Protein AF-A0A7G1IUB1-F1 (afdb_monomer)

pLDDT: mean 84.64, std 17.6, range [33.97, 98.12]

Foldseek 3Di:
DDQDDDDDPVLVVLLVLLLCLLVPPQQVCQVVCVVVVDQPVVSLVVCVVSVVQDLVVLVVQCVPPSNVNVVSNLVSNCVSPVVNSCSSCVVNVVVVVCVVVDDPCVVPVPDPDDDDDPDD

Secondary structure (DSSP, 8-state):
--------HHHHHHHHHHHHHIIIIITTTHHHHHHHT---HHHHHHHHHTTTT-HHHHHHHHT-TTS-HHHHHHHHHHHH-HHHHHHHHHHHHHHHHHHHH--HHHHHTT-SS-------

Mean predicted aligned error: 8.48 Å

Sequence (120 aa):
MTFDLTPTAAQHDLARRTHEFAEEVIRPVALDYDQRQEFPWPVLEEAARRGFYSPLFYRDLIGDPTGLSLPMFMEELFWGCAGIGLAIVMPALALSAIGQAASRNRCCSGRRNVSAPQVI

Nearest PDB structures (foldseek):
  1ukw-assembly1_A  TM=8.357E-01  e=4.844E-03  Thermus thermophilus
  3mdd-assembly1_A  TM=7.743E-01  e=5.106E-03  Sus scrofa
  4p13-assembly1_A  TM=6.842E-01  e=2.578E-03  Homo sapiens
  2a1t-assembly1_C  TM=7.705E-01  e=1.461E-02  Homo sapiens
  9cu8-assembly1_A  TM=2.895E-01  e=4.741E+00  synthetic construct

InterPro domains:
  IPR009100 Acyl-CoA dehydrogenase/oxidase, N-terminal and middle domain superfamily [SSF56645] (2-103)
  IPR013786 Acyl-CoA dehydrogenase/oxidase, N-terminal [PF02771] (8-101)
  IPR037069 Acyl-CoA dehydrogenase/oxidase, N-terminal domain superfamily [G3DSA:1.10.540.10] (1-106)

Radius of gyration: 17.64 Å; Cα contacts (8 Å, |Δi|>4): 81; chains: 1; bounding box: 49×32×42 Å

Structure (mmCIF, N/CA/C/O backbone):
data_AF-A0A7G1IUB1-F1
#
_entry.id   AF-A0A7G1IUB1-F1
#
loop_
_atom_site.group_PDB
_atom_site.id
_atom_site.type_symbol
_atom_site.label_atom_id
_atom_site.label_alt_id
_atom_site.label_comp_id
_atom_site.label_asym_id
_atom_site.label_entity_id
_atom_site.label_seq_id
_atom_site.pdbx_PDB_ins_code
_atom_site.Cartn_x
_atom_site.Cartn_y
_atom_site.Cartn_z
_atom_site.occupancy
_atom_site.B_iso_or_equiv
_atom_site.auth_seq_id
_atom_site.auth_comp_id
_atom_site.auth_asym_id
_atom_site.auth_atom_id
_atom_site.pdbx_PDB_model_num
ATOM 1 N N . MET A 1 1 ? 18.622 12.682 -23.006 1.00 51.31 1 MET A N 1
ATOM 2 C CA . MET A 1 1 ? 17.797 11.712 -22.261 1.00 51.31 1 MET A CA 1
ATOM 3 C C . MET A 1 1 ? 16.361 12.168 -22.397 1.00 51.31 1 MET A C 1
ATOM 5 O O . MET A 1 1 ? 16.066 13.281 -21.983 1.00 51.31 1 MET A O 1
ATOM 9 N N . THR A 1 2 ? 15.526 11.384 -23.074 1.00 78.94 2 THR A N 1
ATOM 10 C CA . THR A 1 2 ? 14.090 11.668 -23.184 1.00 78.94 2 THR A CA 1
ATOM 11 C C . THR A 1 2 ? 13.430 11.199 -21.894 1.00 78.94 2 THR A C 1
ATOM 13 O O . THR A 1 2 ? 13.681 10.079 -21.459 1.00 78.94 2 THR A O 1
ATOM 16 N N . PHE A 1 3 ? 12.665 12.076 -21.254 1.00 83.00 3 PHE A N 1
ATOM 17 C CA . PHE A 1 3 ? 11.882 11.761 -20.064 1.00 83.00 3 PHE A CA 1
ATOM 18 C C . PHE A 1 3 ? 10.626 10.998 -20.498 1.00 83.00 3 PHE A C 1
ATOM 20 O O . PHE A 1 3 ? 9.840 11.532 -21.279 1.00 83.00 3 PHE A O 1
ATOM 27 N N . ASP A 1 4 ? 10.481 9.756 -20.041 1.00 85.81 4 ASP A N 1
ATOM 28 C CA . ASP A 1 4 ? 9.347 8.879 -20.343 1.00 85.81 4 ASP A CA 1
ATOM 29 C C . ASP A 1 4 ? 8.698 8.423 -19.034 1.00 85.81 4 ASP A C 1
ATOM 31 O O . ASP A 1 4 ? 9.382 7.952 -18.126 1.00 85.81 4 ASP A O 1
ATOM 35 N N . LEU A 1 5 ? 7.382 8.610 -18.942 1.00 90.44 5 LEU A N 1
ATOM 36 C CA . LEU A 1 5 ? 6.559 8.277 -17.776 1.00 90.44 5 LEU A CA 1
ATOM 37 C C . LEU A 1 5 ? 5.500 7.222 -18.104 1.00 90.44 5 LEU A C 1
ATOM 39 O O . LEU A 1 5 ? 4.557 7.043 -17.338 1.00 90.44 5 LEU A O 1
ATOM 43 N N . THR A 1 6 ? 5.610 6.563 -19.256 1.00 93.56 6 THR A N 1
ATOM 44 C CA . THR A 1 6 ? 4.624 5.576 -19.691 1.00 93.56 6 THR A CA 1
ATOM 45 C C . THR A 1 6 ? 4.707 4.337 -18.794 1.00 93.56 6 THR A C 1
ATOM 47 O O . THR A 1 6 ? 5.726 3.641 -18.827 1.00 93.56 6 THR A O 1
ATOM 50 N N . PRO A 1 7 ? 3.669 4.018 -17.995 1.00 92.75 7 PRO A N 1
ATOM 51 C CA . PRO A 1 7 ? 3.736 2.878 -17.098 1.00 92.75 7 PRO A CA 1
ATOM 52 C C . PRO A 1 7 ? 3.656 1.561 -17.866 1.00 92.75 7 PRO A C 1
ATOM 54 O O . PRO A 1 7 ? 2.981 1.425 -18.889 1.00 92.75 7 PRO A O 1
ATOM 57 N N . THR A 1 8 ? 4.322 0.548 -17.333 1.00 94.75 8 THR A N 1
ATOM 58 C CA . THR A 1 8 ? 4.234 -0.823 -17.835 1.00 94.75 8 THR A CA 1
ATOM 59 C C . THR A 1 8 ? 2.957 -1.512 -17.345 1.00 94.75 8 THR A C 1
ATOM 61 O O . THR A 1 8 ? 2.349 -1.120 -16.348 1.00 94.75 8 THR A O 1
ATOM 64 N N . ALA A 1 9 ? 2.567 -2.614 -17.993 1.00 95.94 9 ALA A N 1
ATOM 65 C CA . ALA A 1 9 ? 1.433 -3.425 -17.539 1.00 95.94 9 ALA A CA 1
ATOM 66 C C . ALA A 1 9 ? 1.610 -3.948 -16.097 1.00 95.94 9 ALA A C 1
ATOM 68 O O . ALA A 1 9 ? 0.643 -4.018 -15.344 1.00 95.94 9 ALA A O 1
ATOM 69 N N . ALA A 1 10 ? 2.846 -4.264 -15.691 1.00 94.88 10 ALA A N 1
ATOM 70 C CA . ALA A 1 10 ? 3.152 -4.702 -14.329 1.00 94.88 10 ALA A CA 1
ATOM 71 C C . ALA A 1 10 ? 2.952 -3.581 -13.293 1.00 94.88 10 ALA A C 1
ATOM 73 O O . ALA A 1 10 ? 2.477 -3.841 -12.191 1.00 94.88 10 ALA A O 1
ATOM 74 N N . GLN A 1 11 ? 3.266 -2.335 -13.653 1.00 95.75 11 GLN A N 1
ATOM 75 C CA . GLN A 1 11 ? 3.032 -1.163 -12.803 1.00 95.75 11 GLN A CA 1
ATOM 76 C C . GLN A 1 11 ? 1.544 -0.832 -12.673 1.00 95.75 11 GLN A C 1
ATOM 78 O O . GLN A 1 11 ? 1.081 -0.501 -11.584 1.00 95.75 11 GLN A O 1
ATOM 83 N N . HIS A 1 12 ? 0.770 -0.992 -13.748 1.00 96.94 12 HIS A N 1
ATOM 84 C CA . HIS A 1 12 ? -0.688 -0.897 -13.667 1.00 96.94 12 HIS A CA 1
ATOM 85 C C . HIS A 1 12 ? -1.292 -1.988 -12.778 1.00 96.94 12 HIS A C 1
ATOM 87 O O . HIS A 1 12 ? -2.191 -1.707 -11.989 1.00 96.94 12 HIS A O 1
ATOM 93 N N . ASP A 1 13 ? -0.789 -3.221 -12.867 1.00 96.75 13 ASP A N 1
ATOM 94 C CA . ASP A 1 13 ? -1.234 -4.306 -11.992 1.00 96.75 13 ASP A CA 1
ATOM 95 C C . ASP A 1 13 ? -0.879 -4.051 -10.519 1.00 96.75 13 ASP A C 1
ATOM 97 O O . ASP A 1 13 ? -1.703 -4.293 -9.637 1.00 96.75 13 ASP A O 1
ATOM 101 N N . LEU A 1 14 ? 0.319 -3.520 -10.254 1.00 96.50 14 LEU A N 1
ATOM 102 C CA . LEU A 1 14 ? 0.736 -3.083 -8.924 1.00 96.50 14 LEU A CA 1
ATOM 103 C C . LEU A 1 14 ? -0.236 -2.040 -8.360 1.00 96.50 14 LEU A C 1
ATOM 105 O O . LEU A 1 14 ? -0.783 -2.260 -7.283 1.00 96.50 14 LEU A O 1
ATOM 109 N N . ALA A 1 15 ? -0.490 -0.958 -9.102 1.00 96.75 15 ALA A N 1
ATOM 110 C CA . ALA A 1 15 ? -1.402 0.099 -8.672 1.00 96.75 15 ALA A CA 1
ATOM 111 C C . ALA A 1 15 ? -2.812 -0.443 -8.406 1.00 96.75 15 ALA A C 1
ATOM 113 O O . ALA A 1 15 ? -3.365 -0.210 -7.338 1.00 96.75 15 ALA A O 1
ATOM 114 N N . ARG A 1 16 ? -3.357 -1.264 -9.314 1.00 98.00 16 ARG A N 1
ATOM 115 C CA . ARG A 1 16 ? -4.679 -1.884 -9.143 1.00 98.00 16 ARG A CA 1
ATOM 116 C C . ARG A 1 16 ? -4.764 -2.714 -7.860 1.00 98.00 16 ARG A C 1
ATOM 118 O O . ARG A 1 16 ? -5.691 -2.533 -7.078 1.00 98.00 16 ARG A O 1
ATOM 125 N N . ARG A 1 17 ? -3.794 -3.603 -7.614 1.00 97.56 17 ARG A N 1
ATOM 126 C CA . ARG A 1 17 ? -3.789 -4.451 -6.407 1.00 97.56 17 ARG A CA 1
ATOM 127 C C . ARG A 1 17 ? -3.641 -3.634 -5.125 1.00 97.56 17 ARG A C 1
ATOM 129 O O . ARG A 1 17 ? -4.199 -4.003 -4.092 1.00 97.56 17 ARG A O 1
ATOM 136 N N . THR A 1 18 ? -2.871 -2.550 -5.169 1.00 97.12 18 THR A N 1
ATOM 137 C CA . THR A 1 18 ? -2.727 -1.645 -4.025 1.00 97.12 18 THR A CA 1
ATOM 138 C C . THR A 1 18 ? -3.993 -0.827 -3.796 1.00 97.12 18 THR A C 1
ATOM 140 O O . THR A 1 18 ? -4.398 -0.686 -2.644 1.00 97.12 18 THR A O 1
ATOM 143 N N . HIS A 1 19 ? -4.662 -0.380 -4.860 1.00 98.12 19 HIS A N 1
ATOM 144 C CA . HIS A 1 19 ? -5.949 0.306 -4.782 1.00 98.12 19 HIS A CA 1
ATOM 145 C C . HIS A 1 19 ? -7.022 -0.584 -4.151 1.00 98.12 19 H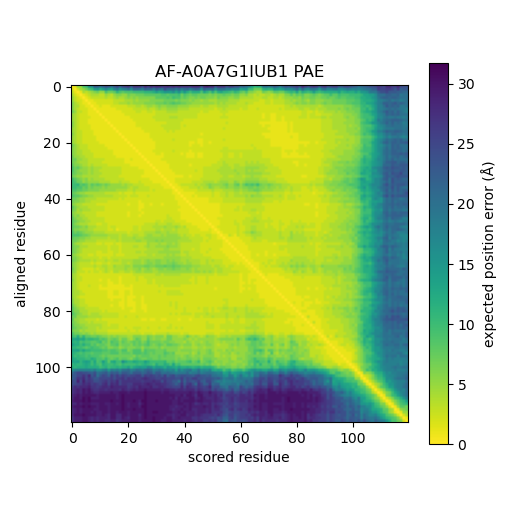IS A C 1
ATOM 147 O O . HIS A 1 19 ? -7.678 -0.172 -3.202 1.00 98.12 19 HIS A O 1
ATOM 153 N N . GLU A 1 20 ? -7.133 -1.840 -4.598 1.00 98.06 20 GLU A N 1
ATOM 154 C CA . GLU A 1 20 ? -8.056 -2.832 -4.027 1.00 98.06 20 GLU A CA 1
ATOM 155 C C . GLU A 1 20 ? -7.817 -3.014 -2.520 1.00 98.06 20 GLU A C 1
ATOM 157 O O . GLU A 1 20 ? -8.750 -3.024 -1.723 1.00 98.06 20 GLU A O 1
ATOM 162 N N . PHE A 1 21 ? -6.556 -3.086 -2.087 1.00 97.56 21 PHE A N 1
ATOM 163 C CA . PHE A 1 21 ? -6.231 -3.140 -0.661 1.00 97.56 21 PHE A CA 1
ATOM 164 C C . PHE A 1 21 ? -6.606 -1.853 0.089 1.00 97.56 21 PHE A C 1
ATOM 166 O O . PHE A 1 21 ? -7.139 -1.916 1.201 1.00 97.56 21 PHE A O 1
ATOM 173 N N . ALA A 1 22 ? -6.351 -0.687 -0.502 1.00 97.56 22 ALA A N 1
ATOM 174 C CA . ALA A 1 22 ? -6.692 0.592 0.104 1.00 97.56 22 ALA A CA 1
ATOM 175 C C . ALA A 1 22 ? -8.212 0.773 0.252 1.00 97.56 22 ALA A C 1
ATOM 177 O O . ALA A 1 22 ? -8.672 1.226 1.302 1.00 97.56 22 ALA A O 1
ATOM 178 N N . GLU A 1 23 ? -8.987 0.385 -0.759 1.00 98.06 23 GLU A N 1
ATOM 179 C CA . GLU A 1 23 ? -10.448 0.453 -0.770 1.00 98.06 23 GLU A CA 1
ATOM 180 C C . GLU A 1 23 ? -11.079 -0.538 0.213 1.00 98.06 23 GLU A C 1
ATOM 182 O O . GLU A 1 23 ? -11.933 -0.150 1.010 1.00 98.06 23 GLU A O 1
ATOM 187 N N . GLU A 1 24 ? -10.644 -1.800 0.196 1.00 97.69 24 GLU A N 1
ATOM 188 C CA . GLU A 1 24 ? -11.262 -2.867 0.988 1.00 97.69 24 GLU A CA 1
ATOM 189 C C . GLU A 1 24 ? -10.840 -2.857 2.460 1.00 97.69 24 GLU A C 1
ATOM 191 O O . GLU A 1 24 ? -11.625 -3.240 3.327 1.00 97.69 24 GLU A O 1
ATOM 196 N N . VAL A 1 25 ? -9.592 -2.471 2.754 1.00 97.25 25 VAL A N 1
ATOM 197 C CA . VAL A 1 25 ? -8.987 -2.687 4.079 1.00 97.25 25 VAL A CA 1
ATOM 198 C C . VAL A 1 25 ? -8.692 -1.379 4.799 1.00 97.25 25 VAL A C 1
ATOM 200 O O . VAL A 1 25 ? -8.977 -1.269 5.988 1.00 97.25 25 VAL A O 1
ATOM 203 N N . ILE A 1 26 ? -8.125 -0.382 4.115 1.00 97.06 26 ILE A N 1
ATOM 204 C CA . ILE A 1 26 ? -7.678 0.858 4.771 1.00 97.06 26 ILE A CA 1
ATOM 205 C C . ILE A 1 26 ? -8.841 1.833 4.955 1.00 97.06 26 ILE A C 1
ATOM 207 O O . ILE A 1 26 ? -9.111 2.291 6.066 1.00 97.06 26 ILE A O 1
ATOM 211 N N . ARG A 1 27 ? -9.528 2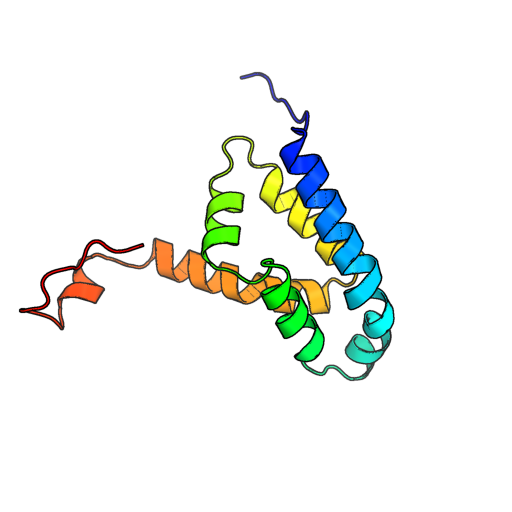.176 3.864 1.00 96.88 27 ARG A N 1
ATOM 212 C CA . ARG A 1 27 ? -10.532 3.245 3.835 1.00 96.88 27 ARG A CA 1
ATOM 213 C C . ARG A 1 27 ? -11.708 3.027 4.800 1.00 96.88 27 ARG A C 1
ATOM 215 O O . ARG A 1 27 ? -12.100 4.007 5.435 1.00 96.88 27 ARG A O 1
ATOM 222 N N . PRO A 1 28 ? -12.242 1.803 4.991 1.00 97.81 28 PRO A N 1
ATOM 223 C CA . PRO A 1 28 ? -13.369 1.580 5.896 1.00 97.81 28 PRO A CA 1
ATOM 224 C C . PRO A 1 28 ? -13.042 1.870 7.365 1.00 97.81 28 PRO A C 1
ATOM 226 O O . PRO A 1 28 ? -13.926 2.256 8.123 1.00 97.81 28 PRO A O 1
ATOM 229 N N . VAL A 1 29 ? -11.777 1.704 7.764 1.00 96.88 29 VAL A N 1
ATOM 230 C CA . VAL A 1 29 ? -11.324 1.874 9.156 1.00 96.88 29 VAL A CA 1
ATOM 231 C C . VAL A 1 29 ? -10.546 3.173 9.381 1.00 96.88 29 VAL A C 1
ATOM 233 O O . VAL A 1 29 ? -10.216 3.501 10.518 1.00 96.88 29 VAL A O 1
ATOM 236 N N . ALA A 1 30 ? -10.265 3.933 8.318 1.00 95.44 30 ALA A N 1
ATOM 237 C CA . ALA A 1 30 ? -9.417 5.123 8.361 1.00 95.44 30 ALA A CA 1
ATOM 238 C C . ALA A 1 30 ? -9.889 6.165 9.387 1.00 95.44 30 ALA A C 1
ATOM 240 O O . ALA A 1 30 ? -9.079 6.661 10.164 1.00 95.44 30 ALA A O 1
ATOM 241 N N . LEU A 1 31 ? -11.191 6.471 9.414 1.00 96.00 31 LEU A N 1
ATOM 242 C CA . LEU A 1 31 ? -11.745 7.475 10.328 1.00 96.00 31 LEU A CA 1
ATOM 243 C C . LEU A 1 31 ? -11.710 7.018 11.795 1.00 96.00 31 LEU A C 1
ATOM 245 O O . LEU A 1 31 ? -11.431 7.826 12.674 1.00 96.00 31 LEU A O 1
ATOM 249 N N . ASP A 1 32 ? -11.969 5.735 12.055 1.00 96.19 32 ASP A N 1
ATOM 250 C CA . ASP A 1 32 ? -11.934 5.173 13.413 1.00 96.19 32 ASP A CA 1
ATOM 251 C C . ASP A 1 32 ? -10.516 5.241 13.995 1.00 96.19 32 ASP A C 1
ATOM 253 O O . ASP A 1 32 ? -10.310 5.740 15.101 1.00 96.19 32 ASP A O 1
ATOM 257 N N . TYR A 1 33 ? -9.518 4.818 13.214 1.00 96.44 33 TYR A N 1
ATOM 258 C CA . TYR A 1 33 ? -8.120 4.869 13.639 1.00 96.44 33 TYR A CA 1
ATOM 259 C C . TYR A 1 33 ? -7.571 6.295 13.751 1.00 96.44 33 TYR A C 1
ATOM 261 O O . TYR A 1 33 ? -6.772 6.550 14.651 1.00 96.44 33 TYR A O 1
ATOM 269 N N . ASP A 1 34 ? -8.008 7.227 12.899 1.00 94.88 34 ASP A N 1
ATOM 270 C CA . ASP A 1 34 ? -7.647 8.647 13.017 1.00 94.88 34 ASP A CA 1
ATOM 271 C C . ASP A 1 34 ? -8.148 9.247 14.342 1.00 94.88 34 ASP A C 1
ATOM 273 O O . ASP A 1 34 ? -7.390 9.895 15.066 1.00 94.88 34 ASP A O 1
ATOM 277 N N . GLN A 1 35 ? -9.395 8.948 14.720 1.00 96.12 35 GLN A N 1
ATOM 278 C CA . GLN A 1 35 ? -9.997 9.426 15.968 1.00 96.12 35 GLN A CA 1
ATOM 279 C C . GLN A 1 35 ? -9.384 8.779 17.212 1.00 96.12 35 GLN A C 1
ATOM 281 O O . GLN A 1 35 ? -9.165 9.454 18.219 1.00 96.12 35 GLN A O 1
ATOM 286 N N . ARG A 1 36 ? -9.121 7.470 17.161 1.00 95.56 36 ARG A N 1
ATOM 287 C CA . ARG A 1 36 ? -8.580 6.706 18.295 1.00 95.56 36 ARG A CA 1
ATOM 288 C C . ARG A 1 36 ? -7.078 6.885 18.483 1.00 95.56 36 ARG A C 1
ATOM 290 O O . ARG A 1 36 ? -6.585 6.656 19.582 1.00 95.56 36 ARG A O 1
ATOM 297 N N . GLN A 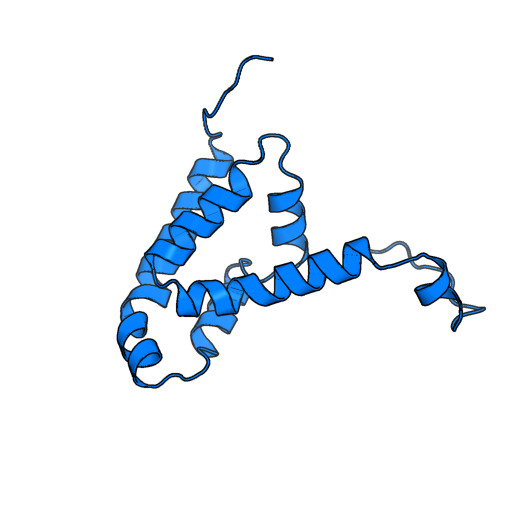1 37 ? -6.358 7.285 17.434 1.00 93.19 37 GLN A N 1
ATOM 298 C CA . GLN A 1 37 ? -4.896 7.426 17.427 1.00 93.19 37 GLN A CA 1
ATOM 299 C C . GLN A 1 37 ? -4.160 6.147 17.866 1.00 93.19 37 GLN A C 1
ATOM 301 O O . GLN A 1 37 ? -3.091 6.188 18.476 1.00 93.19 37 GLN A O 1
ATOM 306 N N . GLU A 1 38 ? -4.739 4.990 17.549 1.00 93.88 38 GLU A N 1
ATOM 307 C CA . GLU A 1 38 ? -4.180 3.679 17.868 1.00 93.88 38 GLU A CA 1
ATOM 308 C C . GLU A 1 38 ? -3.438 3.075 16.673 1.00 93.88 38 GLU A C 1
ATOM 310 O O . GLU A 1 38 ? -3.695 3.398 15.513 1.00 93.88 38 GLU A O 1
ATOM 315 N N . PHE A 1 39 ? -2.521 2.149 16.955 1.00 92.81 39 PHE A N 1
ATOM 316 C CA . PHE A 1 39 ? -1.783 1.461 15.902 1.00 92.81 39 PHE A CA 1
ATOM 317 C C . PHE A 1 39 ? -2.656 0.390 15.210 1.00 92.81 39 PHE A C 1
ATOM 319 O O . PHE A 1 39 ? -3.199 -0.487 15.892 1.00 92.81 39 PHE A O 1
ATOM 326 N N . PRO A 1 40 ? -2.768 0.394 13.867 1.00 94.31 40 PRO A N 1
ATOM 327 C CA . PRO A 1 40 ? -3.683 -0.474 13.126 1.00 94.31 40 PRO A CA 1
ATOM 328 C C . PRO A 1 40 ? -3.089 -1.868 12.858 1.00 94.31 40 PRO A C 1
ATOM 330 O O . PRO A 1 40 ? -2.849 -2.250 11.712 1.00 94.31 40 PRO A O 1
ATOM 333 N N . TRP A 1 41 ? -2.866 -2.658 13.915 1.00 94.19 41 TRP A N 1
ATOM 334 C CA . TRP A 1 41 ? -2.328 -4.026 13.809 1.00 94.19 41 TRP A CA 1
ATOM 335 C C . TRP A 1 41 ? -3.064 -4.924 12.799 1.00 94.19 41 TRP A C 1
ATOM 337 O O . TRP A 1 41 ? -2.381 -5.533 11.974 1.00 94.19 41 TRP A O 1
ATOM 347 N N . PRO A 1 42 ? -4.413 -4.973 12.768 1.00 95.75 42 PRO A N 1
ATO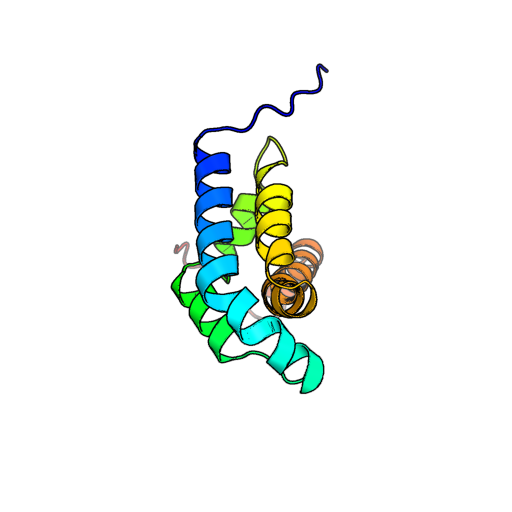M 348 C CA . PRO A 1 42 ? -5.125 -5.843 11.831 1.00 95.75 42 PRO A CA 1
ATOM 349 C C . PRO A 1 42 ? -4.865 -5.476 10.365 1.00 95.75 42 PRO A C 1
ATOM 351 O O . PRO A 1 42 ? -4.743 -6.352 9.511 1.00 95.75 42 PRO A O 1
ATOM 354 N N . VAL A 1 43 ? -4.733 -4.177 10.071 1.00 95.88 43 VAL A N 1
ATOM 355 C CA . VAL A 1 43 ? -4.436 -3.693 8.715 1.00 95.88 43 VAL A CA 1
ATOM 356 C C . VAL A 1 43 ? -3.005 -4.047 8.319 1.00 95.88 43 VAL A C 1
ATOM 358 O O . VAL A 1 43 ? -2.762 -4.450 7.183 1.00 95.88 43 VAL A O 1
ATOM 361 N N . LEU A 1 44 ? -2.055 -3.942 9.253 1.00 94.44 44 LEU A N 1
ATOM 362 C CA . LEU A 1 44 ? -0.663 -4.317 9.011 1.00 94.44 44 LEU A CA 1
ATOM 363 C C . LEU A 1 44 ? -0.515 -5.821 8.733 1.00 94.44 44 LEU A C 1
ATOM 365 O O . LEU A 1 44 ? 0.212 -6.216 7.822 1.00 94.44 44 LEU A O 1
ATOM 369 N N . GLU A 1 45 ? -1.218 -6.664 9.491 1.00 94.81 45 GLU A N 1
ATOM 370 C CA . GLU A 1 45 ? -1.230 -8.116 9.282 1.00 94.81 45 GLU A CA 1
ATOM 371 C C . GLU A 1 45 ? -1.827 -8.494 7.921 1.00 94.81 45 GLU A C 1
ATOM 373 O O . GLU A 1 45 ? -1.307 -9.379 7.236 1.00 94.81 45 GLU A O 1
ATOM 378 N N . GLU A 1 46 ? -2.882 -7.800 7.491 1.00 96.00 46 GLU A N 1
ATOM 379 C CA . GLU A 1 46 ? -3.454 -7.971 6.154 1.00 96.00 46 GLU A CA 1
ATOM 380 C C . GLU A 1 46 ? -2.479 -7.517 5.059 1.00 96.00 46 GLU A C 1
ATOM 382 O O . GLU A 1 46 ? -2.271 -8.237 4.080 1.00 96.00 46 GLU A O 1
ATOM 387 N N . ALA A 1 47 ? -1.809 -6.375 5.248 1.00 94.44 47 ALA A N 1
ATOM 388 C CA . ALA A 1 47 ? -0.773 -5.896 4.334 1.00 94.44 47 ALA A CA 1
ATOM 389 C C . ALA A 1 47 ? 0.361 -6.924 4.182 1.00 94.44 47 ALA A C 1
ATOM 391 O O . ALA A 1 47 ? 0.826 -7.188 3.071 1.00 94.44 47 ALA A O 1
ATOM 392 N N . ALA A 1 48 ? 0.782 -7.551 5.285 1.00 92.88 48 ALA A N 1
ATOM 393 C CA . ALA A 1 48 ? 1.771 -8.624 5.273 1.00 92.88 48 ALA A CA 1
ATOM 394 C C . ALA A 1 48 ? 1.277 -9.860 4.521 1.00 92.88 48 ALA A C 1
ATOM 396 O O . ALA A 1 48 ? 2.017 -10.408 3.702 1.00 92.88 48 ALA A O 1
ATOM 397 N N . ARG A 1 49 ? 0.017 -10.259 4.724 1.00 94.19 49 ARG A N 1
ATOM 398 C CA . ARG A 1 49 ? -0.584 -11.402 4.024 1.00 94.19 49 ARG A CA 1
ATOM 399 C C . ARG A 1 49 ? -0.680 -11.181 2.515 1.00 94.19 49 ARG A C 1
ATOM 401 O O . ARG A 1 49 ? -0.433 -12.112 1.755 1.00 94.19 49 ARG A O 1
ATOM 408 N N . ARG A 1 50 ? -0.989 -9.955 2.080 1.00 92.44 50 ARG A N 1
ATOM 409 C CA . ARG A 1 50 ? -1.026 -9.570 0.657 1.00 92.44 50 ARG A CA 1
ATOM 410 C C . ARG A 1 50 ? 0.365 -9.303 0.057 1.00 92.44 50 ARG A C 1
ATOM 412 O O . ARG A 1 50 ? 0.478 -9.083 -1.145 1.00 92.44 50 ARG A O 1
ATOM 419 N N . GLY A 1 51 ? 1.426 -9.356 0.868 1.00 91.25 51 GLY A N 1
ATOM 420 C CA . GLY A 1 51 ? 2.818 -9.194 0.434 1.00 91.25 51 GLY A CA 1
ATOM 421 C C . GLY A 1 51 ? 3.320 -7.747 0.382 1.00 91.25 51 GLY A C 1
ATOM 422 O O . GLY A 1 51 ? 4.478 -7.526 0.035 1.00 91.25 51 GLY A O 1
ATOM 423 N N . PHE A 1 52 ? 2.500 -6.770 0.776 1.00 91.44 52 PHE A N 1
ATOM 424 C CA . PHE A 1 52 ? 2.868 -5.349 0.804 1.00 91.44 52 PHE A CA 1
ATOM 425 C C . PHE A 1 52 ? 3.789 -4.979 1.975 1.00 91.44 52 PHE A C 1
ATOM 427 O O . PHE A 1 52 ? 4.393 -3.913 1.968 1.00 91.44 52 PHE A O 1
ATOM 434 N N . TYR A 1 53 ? 3.946 -5.869 2.959 1.00 89.50 53 TYR A N 1
ATOM 435 C CA . TYR A 1 53 ? 4.826 -5.685 4.118 1.00 89.50 53 TYR A CA 1
ATOM 436 C C . TYR A 1 53 ? 6.017 -6.661 4.097 1.00 89.50 53 TYR A C 1
ATOM 438 O O . TYR A 1 53 ? 6.290 -7.375 5.061 1.00 89.50 53 TYR A O 1
ATOM 446 N N . SER A 1 54 ? 6.716 -6.736 2.959 1.00 87.31 54 SER A N 1
ATOM 447 C CA . SER A 1 54 ? 7.906 -7.580 2.775 1.00 87.31 54 SER A CA 1
ATOM 448 C C . SER A 1 54 ? 9.145 -6.741 2.433 1.00 87.31 54 SER A C 1
ATOM 450 O O . SER A 1 54 ? 9.070 -5.862 1.572 1.00 87.31 54 SER A O 1
ATOM 452 N N . PRO A 1 55 ? 10.318 -7.021 3.034 1.00 83.06 55 PRO A N 1
ATOM 453 C CA . PRO A 1 55 ? 11.555 -6.306 2.717 1.00 83.06 55 PRO A CA 1
ATOM 454 C C . PRO A 1 55 ? 12.002 -6.504 1.261 1.00 83.06 55 PRO A C 1
ATOM 456 O O . PRO A 1 55 ? 12.549 -5.586 0.652 1.00 83.06 55 PRO A O 1
ATOM 459 N N . LEU A 1 56 ? 11.753 -7.689 0.689 1.00 86.31 56 LEU A N 1
ATOM 460 C CA . LEU A 1 56 ? 12.090 -7.986 -0.706 1.00 86.31 56 LEU A CA 1
ATOM 461 C C . LEU A 1 56 ? 11.197 -7.205 -1.671 1.00 86.31 56 LEU A C 1
ATOM 463 O O . LEU A 1 56 ? 11.699 -6.659 -2.645 1.00 86.31 56 LEU A O 1
ATOM 467 N N . PHE A 1 57 ? 9.910 -7.070 -1.341 1.00 89.81 57 PHE A N 1
ATOM 468 C CA . PHE A 1 57 ? 8.965 -6.283 -2.130 1.00 89.81 57 PHE A CA 1
ATOM 469 C C . PHE A 1 57 ? 9.428 -4.827 -2.264 1.00 89.81 57 PHE A C 1
ATOM 471 O O . PHE A 1 57 ? 9.552 -4.315 -3.373 1.00 89.81 57 PHE A O 1
ATOM 478 N N . TYR A 1 58 ? 9.795 -4.181 -1.154 1.00 87.75 58 TYR A N 1
ATOM 479 C CA . TYR A 1 58 ? 10.311 -2.809 -1.194 1.00 87.75 58 TYR A CA 1
ATOM 480 C C . TYR A 1 58 ? 11.634 -2.680 -1.943 1.00 87.75 58 TYR A C 1
ATOM 482 O O . TYR A 1 58 ? 11.843 -1.697 -2.651 1.00 87.75 58 TYR A O 1
ATOM 490 N N . ARG A 1 59 ? 12.530 -3.660 -1.810 1.00 85.81 59 ARG A N 1
ATOM 491 C CA . ARG A 1 59 ? 13.781 -3.673 -2.572 1.00 85.81 59 ARG A CA 1
ATOM 492 C C . ARG A 1 59 ? 13.509 -3.716 -4.076 1.00 85.81 59 ARG A C 1
ATOM 494 O O . ARG A 1 59 ? 14.176 -3.000 -4.816 1.00 85.81 59 ARG A O 1
ATOM 501 N N . ASP A 1 60 ? 12.540 -4.513 -4.512 1.00 90.19 60 ASP A N 1
ATOM 502 C CA . ASP A 1 60 ? 12.190 -4.637 -5.926 1.00 90.19 60 ASP A CA 1
ATOM 503 C C . ASP A 1 60 ? 11.524 -3.349 -6.451 1.00 90.19 60 ASP A C 1
ATOM 505 O O . ASP A 1 60 ? 11.858 -2.897 -7.543 1.00 90.19 60 ASP A O 1
ATOM 509 N N . LEU A 1 61 ? 10.680 -2.685 -5.645 1.00 91.25 61 LEU A N 1
ATOM 510 C CA . LEU A 1 61 ? 10.117 -1.367 -5.980 1.00 91.25 61 LEU A CA 1
ATOM 511 C C . LEU A 1 61 ? 11.190 -0.273 -6.105 1.00 91.25 61 LEU A C 1
ATOM 513 O O . LEU A 1 61 ? 11.123 0.553 -7.011 1.00 91.25 61 LEU A O 1
ATOM 517 N N . ILE A 1 62 ? 12.172 -0.254 -5.197 1.00 88.19 62 ILE A N 1
ATOM 518 C CA . ILE A 1 62 ? 13.291 0.707 -5.215 1.00 88.19 62 ILE A CA 1
ATOM 519 C C . ILE A 1 62 ? 14.252 0.412 -6.377 1.00 88.19 62 ILE A C 1
ATOM 521 O O . ILE A 1 62 ? 14.861 1.328 -6.922 1.00 88.19 62 ILE A O 1
ATOM 525 N N . GLY A 1 63 ? 14.406 -0.862 -6.741 1.00 88.25 63 GLY A N 1
ATOM 526 C CA . GLY A 1 63 ? 15.275 -1.318 -7.824 1.00 88.25 63 GLY A CA 1
ATOM 527 C C . GLY A 1 63 ? 14.684 -1.170 -9.227 1.00 88.25 63 GLY A C 1
ATOM 528 O O . GLY A 1 63 ? 15.378 -1.485 -10.195 1.00 88.25 63 GLY A O 1
ATOM 529 N N . ASP A 1 64 ? 13.434 -0.716 -9.355 1.00 90.94 64 ASP A N 1
ATOM 530 C CA . ASP A 1 64 ? 12.785 -0.481 -10.644 1.00 90.94 64 ASP A CA 1
ATOM 531 C C . ASP A 1 64 ? 13.573 0.563 -11.465 1.00 90.94 64 ASP A C 1
ATOM 533 O O . ASP A 1 64 ? 13.684 1.717 -11.039 1.00 90.94 64 ASP A O 1
ATOM 537 N N . PRO A 1 65 ? 14.091 0.210 -12.658 1.00 88.31 65 PRO A N 1
ATOM 538 C CA . PRO A 1 65 ? 14.885 1.121 -13.481 1.00 88.31 65 PRO A CA 1
ATOM 539 C C . PRO A 1 65 ? 14.098 2.339 -13.979 1.00 88.31 65 PRO A C 1
ATOM 541 O O . PRO A 1 65 ? 14.709 3.346 -14.333 1.00 88.31 65 PRO A O 1
ATOM 544 N N . THR A 1 66 ? 12.764 2.262 -14.019 1.00 90.94 66 THR A N 1
ATOM 545 C CA . THR A 1 66 ? 11.909 3.403 -14.382 1.00 90.94 66 THR A CA 1
ATOM 546 C C . THR A 1 66 ? 11.683 4.356 -13.206 1.00 90.94 66 THR A C 1
ATOM 548 O O . THR A 1 66 ? 11.350 5.520 -13.411 1.00 90.94 66 THR A O 1
ATOM 551 N N . GLY A 1 67 ? 11.849 3.871 -11.970 1.00 91.06 67 GLY A N 1
ATOM 552 C CA . GLY A 1 67 ? 11.560 4.615 -10.746 1.00 91.06 67 GLY A CA 1
ATOM 553 C C . GLY A 1 67 ? 10.073 4.890 -10.485 1.00 91.06 67 GLY A C 1
ATOM 554 O O . GLY A 1 67 ? 9.771 5.617 -9.540 1.00 91.06 67 GLY A O 1
ATOM 555 N N . LEU A 1 68 ? 9.144 4.338 -11.279 1.00 94.62 68 LEU A N 1
ATOM 556 C CA . LEU A 1 68 ? 7.706 4.631 -11.167 1.00 94.62 68 LEU A CA 1
ATOM 557 C C . LEU A 1 68 ? 6.968 3.700 -10.200 1.00 94.62 68 LEU A C 1
ATOM 559 O O 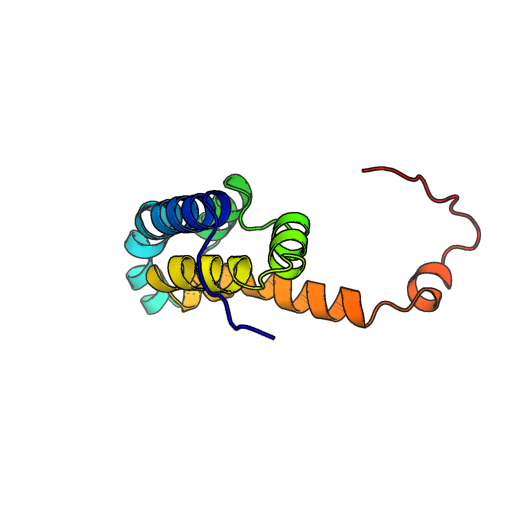. LEU A 1 68 ? 5.982 4.118 -9.594 1.00 94.62 68 LEU A O 1
ATOM 563 N N . SER A 1 69 ? 7.443 2.465 -10.003 1.00 94.50 69 SER A N 1
ATOM 564 C CA . SER A 1 69 ? 6.717 1.478 -9.189 1.00 94.50 69 SER A CA 1
ATOM 565 C C . SER A 1 69 ? 6.519 1.920 -7.737 1.00 94.50 69 SER A C 1
ATOM 567 O O . SER A 1 69 ? 5.433 1.753 -7.187 1.00 94.50 69 SER A O 1
ATOM 569 N N . LEU A 1 70 ? 7.546 2.502 -7.106 1.00 93.31 70 LEU A N 1
ATOM 570 C CA . LEU A 1 70 ? 7.452 2.955 -5.716 1.00 93.31 70 LEU A CA 1
ATOM 571 C C . LEU A 1 70 ? 6.473 4.141 -5.546 1.00 93.31 70 LEU A C 1
ATOM 573 O O . LEU A 1 70 ? 5.612 4.046 -4.671 1.00 93.31 70 LEU A O 1
ATOM 577 N N . PRO A 1 71 ? 6.543 5.224 -6.351 1.00 94.06 71 PRO A N 1
ATOM 578 C CA . PRO A 1 71 ? 5.535 6.285 -6.339 1.00 94.06 71 PRO A CA 1
ATOM 579 C C . PRO A 1 71 ? 4.107 5.786 -6.566 1.00 94.06 71 PRO A C 1
ATOM 581 O O . PRO A 1 71 ? 3.233 6.149 -5.788 1.00 94.06 71 PRO A O 1
ATOM 584 N N . MET A 1 72 ? 3.880 4.919 -7.561 1.00 95.75 72 MET A N 1
ATOM 585 C CA . MET A 1 72 ? 2.542 4.386 -7.860 1.00 95.75 72 MET A CA 1
ATOM 586 C C . MET A 1 72 ? 1.986 3.559 -6.696 1.00 95.75 72 MET A C 1
ATOM 588 O O . MET A 1 72 ? 0.833 3.715 -6.312 1.00 95.75 72 MET A O 1
ATOM 592 N N . PHE A 1 73 ? 2.820 2.715 -6.082 1.00 95.75 73 PHE A N 1
ATOM 593 C CA . PHE A 1 73 ? 2.439 1.976 -4.880 1.00 95.75 73 PHE A CA 1
ATOM 594 C C . PHE A 1 73 ? 2.085 2.913 -3.712 1.00 95.75 73 PHE A C 1
ATOM 596 O O . PHE A 1 73 ? 1.081 2.710 -3.032 1.00 95.75 73 PHE A O 1
ATOM 603 N N . MET A 1 74 ? 2.899 3.944 -3.465 1.00 94.75 74 MET A N 1
ATOM 604 C CA . MET A 1 74 ? 2.649 4.888 -2.373 1.00 94.75 74 MET A CA 1
ATOM 605 C C . MET A 1 74 ? 1.389 5.726 -2.602 1.00 94.75 74 MET A C 1
ATOM 607 O O . MET A 1 74 ? 0.639 5.941 -1.655 1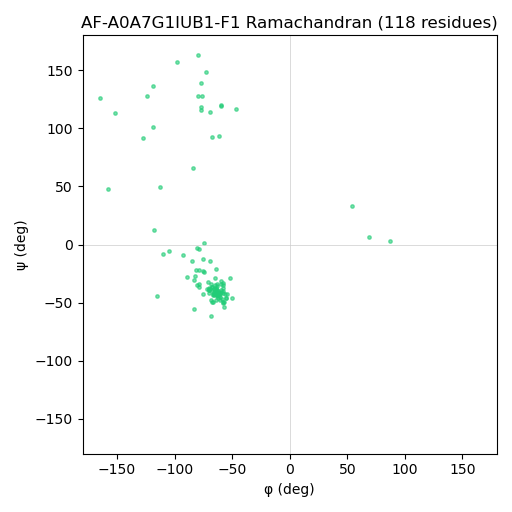.00 94.75 74 MET A O 1
ATOM 611 N N . GLU A 1 75 ? 1.145 6.180 -3.831 1.00 96.38 75 GLU A N 1
ATOM 612 C CA . GLU A 1 75 ? -0.034 6.972 -4.190 1.00 96.38 75 GLU A CA 1
ATOM 613 C C . GLU A 1 75 ? -1.333 6.227 -3.861 1.00 96.38 75 GLU A C 1
ATOM 615 O O . GLU A 1 75 ? -2.173 6.751 -3.128 1.00 96.38 75 GLU A O 1
ATOM 620 N N . GLU A 1 76 ? -1.450 4.973 -4.299 1.00 97.44 76 GLU A N 1
ATOM 621 C CA . GLU A 1 76 ? -2.642 4.153 -4.054 1.00 97.44 76 GLU A CA 1
ATOM 622 C C . GLU A 1 76 ? -2.816 3.797 -2.574 1.00 97.44 76 GLU A C 1
ATOM 624 O O . GLU A 1 76 ? -3.925 3.802 -2.038 1.00 97.44 76 GLU A O 1
ATOM 629 N N . LEU A 1 77 ? -1.714 3.545 -1.863 1.00 95.81 77 LEU A N 1
ATOM 630 C CA . LEU A 1 77 ? -1.767 3.264 -0.432 1.00 95.81 77 LEU A CA 1
ATOM 631 C C . LEU A 1 77 ? -2.232 4.492 0.370 1.00 95.81 77 LEU A C 1
ATOM 633 O O . LEU A 1 77 ? -3.065 4.381 1.276 1.00 95.81 77 LEU A O 1
ATOM 637 N N . PHE A 1 78 ? -1.708 5.674 0.035 1.00 96.25 78 PHE A N 1
ATOM 638 C CA . PHE A 1 78 ? -2.055 6.927 0.705 1.00 96.25 78 PHE A CA 1
ATOM 639 C C . PHE A 1 78 ? -3.434 7.455 0.322 1.00 96.25 78 PHE A C 1
ATOM 641 O O . PHE A 1 78 ? -4.044 8.158 1.131 1.00 96.25 78 PHE A O 1
ATOM 648 N N . TRP A 1 79 ? -3.963 7.070 -0.841 1.00 97.56 79 TRP A N 1
ATOM 649 C CA . TRP A 1 79 ? -5.353 7.329 -1.207 1.00 97.56 79 TRP A CA 1
ATOM 650 C C . TRP A 1 79 ? -6.348 6.735 -0.190 1.00 97.56 79 TRP A C 1
ATOM 652 O O . TRP A 1 79 ? -7.392 7.337 0.087 1.00 97.56 79 TRP A O 1
ATOM 662 N N . GLY A 1 80 ? -6.011 5.592 0.423 1.00 95.62 80 GLY A N 1
ATOM 663 C CA . GLY A 1 80 ? -6.794 4.999 1.509 1.00 95.62 80 GLY A CA 1
ATOM 664 C C . GLY A 1 80 ? -6.741 5.833 2.794 1.00 95.62 80 GLY A C 1
ATOM 665 O O . GLY A 1 80 ? -7.767 6.309 3.279 1.00 95.62 80 GLY A O 1
ATOM 666 N N . CYS A 1 81 ? -5.542 5.997 3.358 1.00 96.62 81 CYS A N 1
ATOM 667 C CA . CYS A 1 81 ? -5.277 6.837 4.529 1.00 96.62 81 CYS A CA 1
ATOM 668 C C . CYS A 1 81 ? -3.770 7.077 4.669 1.00 96.62 81 CYS A C 1
ATOM 670 O O . CYS A 1 81 ? -2.996 6.124 4.781 1.00 96.62 81 CYS A O 1
ATOM 672 N N . ALA A 1 82 ? -3.351 8.341 4.754 1.00 93.94 82 ALA A N 1
ATOM 673 C CA . ALA A 1 82 ? -1.940 8.692 4.905 1.00 93.94 82 ALA A CA 1
ATOM 674 C C . ALA A 1 82 ? -1.314 8.150 6.206 1.00 93.94 82 ALA A C 1
ATOM 676 O O . ALA A 1 82 ? -0.186 7.661 6.185 1.00 93.94 82 ALA A O 1
ATOM 677 N N . GLY A 1 83 ? -2.042 8.191 7.329 1.00 93.44 83 GLY A N 1
ATOM 678 C CA . GLY A 1 83 ? -1.540 7.725 8.628 1.00 93.44 83 GLY A CA 1
ATOM 679 C C . GLY A 1 83 ? -1.305 6.213 8.665 1.00 93.44 83 GLY A C 1
ATOM 680 O O . GLY A 1 83 ? -0.219 5.753 9.017 1.00 93.44 83 GLY A O 1
ATOM 681 N N . ILE A 1 84 ? -2.297 5.436 8.225 1.00 95.25 84 ILE A N 1
ATOM 682 C CA . ILE A 1 84 ? -2.190 3.972 8.146 1.00 95.25 84 ILE A CA 1
ATOM 683 C C . ILE A 1 84 ? -1.159 3.562 7.086 1.00 95.25 84 ILE A C 1
ATOM 685 O O . ILE A 1 84 ? -0.328 2.692 7.344 1.00 95.25 84 ILE A O 1
ATOM 689 N N . GLY A 1 85 ? -1.153 4.217 5.921 1.00 93.94 85 GLY A N 1
ATOM 690 C CA . GLY A 1 85 ? -0.152 3.970 4.882 1.00 93.94 85 GLY A CA 1
ATOM 691 C C . GLY A 1 85 ? 1.273 4.198 5.391 1.00 93.94 85 GLY A C 1
ATOM 692 O O . GLY A 1 85 ? 2.166 3.395 5.125 1.00 93.94 85 GLY A O 1
ATOM 693 N N . LEU A 1 86 ? 1.487 5.235 6.207 1.00 91.88 86 LEU A N 1
ATOM 694 C CA . LEU A 1 86 ? 2.788 5.501 6.814 1.00 91.88 86 LEU A CA 1
ATOM 695 C C . LEU A 1 86 ? 3.193 4.407 7.812 1.00 91.88 86 LEU A C 1
ATOM 697 O O . LEU A 1 86 ? 4.356 4.009 7.820 1.00 91.88 86 LEU A O 1
ATOM 701 N N . ALA A 1 87 ? 2.255 3.870 8.597 1.00 91.69 87 ALA A N 1
ATOM 702 C CA . ALA A 1 87 ? 2.524 2.750 9.502 1.00 91.69 87 ALA A CA 1
ATOM 703 C C . ALA A 1 87 ? 3.015 1.492 8.756 1.00 91.69 87 ALA A C 1
ATOM 705 O O . ALA A 1 87 ? 3.876 0.775 9.264 1.00 91.69 87 ALA A O 1
ATOM 706 N N . ILE A 1 88 ? 2.520 1.259 7.536 1.00 91.75 88 ILE A N 1
ATOM 707 C CA . ILE A 1 88 ? 2.946 0.147 6.671 1.00 91.75 88 ILE A CA 1
ATOM 708 C C . ILE A 1 88 ? 4.324 0.425 6.043 1.00 91.75 88 ILE A C 1
ATOM 710 O O . ILE A 1 88 ? 5.175 -0.462 6.007 1.00 91.75 88 ILE A O 1
ATOM 714 N N . VAL A 1 89 ? 4.569 1.653 5.570 1.00 90.75 89 VAL A N 1
ATOM 715 C CA . VAL A 1 89 ? 5.778 2.013 4.799 1.00 90.75 89 VAL A CA 1
ATOM 716 C C . VAL A 1 89 ? 6.992 2.320 5.682 1.00 90.75 89 VAL A C 1
ATOM 718 O O . VAL A 1 89 ? 8.132 2.092 5.275 1.00 90.75 89 VAL A O 1
ATOM 721 N N . MET A 1 90 ? 6.795 2.832 6.896 1.00 83.69 90 MET A N 1
ATOM 722 C CA . MET A 1 90 ? 7.888 3.292 7.761 1.00 83.69 90 MET A CA 1
ATOM 723 C C . MET A 1 90 ? 8.995 2.259 8.024 1.00 83.69 90 MET A C 1
ATOM 725 O O . MET A 1 90 ? 10.174 2.628 7.964 1.00 83.69 90 MET A O 1
ATOM 729 N N . PRO A 1 91 ? 8.684 0.978 8.283 1.00 81.75 91 PRO A N 1
ATOM 730 C CA . PRO A 1 91 ? 9.710 -0.045 8.473 1.00 81.75 91 PRO A CA 1
ATOM 731 C C . PRO A 1 91 ? 10.626 -0.218 7.256 1.00 81.75 91 PRO A C 1
ATOM 733 O O . PRO A 1 91 ? 11.818 -0.480 7.425 1.00 81.75 91 PRO A O 1
ATOM 736 N N . ALA A 1 92 ? 10.120 0.011 6.040 1.00 78.06 92 ALA A N 1
ATOM 737 C CA . ALA A 1 92 ? 10.939 -0.019 4.834 1.00 78.06 92 ALA A CA 1
ATOM 738 C C . ALA A 1 92 ? 11.974 1.118 4.809 1.00 78.06 92 ALA A C 1
ATOM 740 O O . ALA A 1 92 ? 13.123 0.878 4.447 1.00 78.06 92 ALA A O 1
ATOM 741 N N . LEU A 1 93 ? 11.626 2.325 5.278 1.00 78.94 93 LEU A N 1
ATOM 742 C CA . LEU A 1 93 ? 12.576 3.444 5.386 1.00 78.94 93 LEU A CA 1
ATOM 743 C C . LEU A 1 93 ? 13.711 3.135 6.373 1.00 78.94 93 LEU A C 1
ATOM 745 O O . LEU A 1 93 ? 14.884 3.381 6.077 1.00 78.94 93 LEU A O 1
ATOM 749 N N . ALA A 1 94 ? 13.377 2.554 7.529 1.00 82.12 94 ALA A N 1
ATOM 750 C CA . ALA A 1 94 ? 14.374 2.120 8.507 1.00 82.12 94 ALA A CA 1
ATOM 751 C C . ALA A 1 94 ? 15.291 1.030 7.926 1.00 82.12 94 ALA A C 1
ATOM 753 O O . ALA A 1 94 ? 16.513 1.079 8.096 1.00 82.12 94 ALA A O 1
ATOM 754 N N . LEU A 1 95 ? 14.718 0.080 7.182 1.00 77.62 95 LEU A N 1
ATOM 755 C CA . LEU A 1 95 ? 15.475 -0.962 6.498 1.00 77.62 95 LEU A CA 1
ATOM 756 C C . LEU A 1 95 ? 16.419 -0.388 5.434 1.00 77.62 95 LEU A C 1
ATOM 758 O O . LEU A 1 95 ? 17.577 -0.798 5.378 1.00 77.62 95 LEU A O 1
ATOM 762 N N . SER A 1 96 ? 15.974 0.581 4.630 1.00 76.50 96 SER A N 1
ATOM 763 C CA . SER A 1 96 ? 16.827 1.263 3.650 1.00 76.50 96 SER A CA 1
ATOM 764 C C . SER A 1 96 ? 18.010 1.963 4.322 1.00 76.50 96 SER A C 1
ATOM 766 O O . SER A 1 96 ? 19.136 1.872 3.833 1.00 76.50 96 SER A O 1
ATOM 768 N N . ALA A 1 97 ? 17.793 2.613 5.470 1.00 81.06 97 ALA A N 1
ATOM 769 C CA . ALA A 1 97 ? 18.871 3.241 6.234 1.00 81.06 97 ALA A CA 1
ATOM 770 C C . ALA A 1 97 ? 19.897 2.211 6.737 1.00 81.06 97 ALA A C 1
ATOM 772 O O . ALA A 1 97 ? 21.104 2.415 6.590 1.00 81.06 97 ALA A O 1
ATOM 773 N N . ILE A 1 98 ? 19.432 1.076 7.271 1.00 81.06 98 ILE A N 1
ATOM 774 C CA . ILE A 1 98 ? 20.306 -0.030 7.689 1.00 81.06 98 ILE A CA 1
ATOM 775 C C . ILE A 1 98 ? 21.071 -0.591 6.488 1.00 81.06 98 ILE A C 1
ATOM 777 O O . ILE A 1 98 ? 22.285 -0.763 6.576 1.00 81.06 98 ILE A O 1
ATOM 781 N N . GLY A 1 99 ? 20.393 -0.829 5.364 1.00 77.19 99 GLY A N 1
ATOM 782 C CA . GLY A 1 99 ? 21.001 -1.344 4.137 1.00 77.19 99 GLY A CA 1
ATOM 783 C C . GLY A 1 99 ? 22.128 -0.455 3.611 1.00 77.19 99 GLY A C 1
ATOM 784 O O . GLY A 1 99 ? 23.157 -0.970 3.182 1.00 77.19 99 GLY A O 1
ATOM 785 N N . GLN A 1 100 ? 21.984 0.869 3.715 1.00 78.75 100 GLN A N 1
ATOM 786 C CA . GLN A 1 100 ? 23.024 1.818 3.304 1.00 78.75 100 GLN A CA 1
ATOM 787 C C . GLN A 1 100 ? 24.164 1.959 4.327 1.00 78.75 100 GLN A C 1
ATOM 789 O O . GLN A 1 100 ? 25.324 2.109 3.948 1.00 78.75 100 GLN A O 1
ATOM 794 N N . ALA A 1 101 ? 23.866 1.901 5.628 1.00 78.31 101 ALA A N 1
ATOM 795 C CA . ALA A 1 101 ? 24.861 2.074 6.691 1.00 78.31 101 ALA A CA 1
ATOM 796 C C . ALA A 1 101 ? 25.631 0.784 7.050 1.00 78.31 101 ALA A C 1
ATOM 798 O O . ALA A 1 101 ? 26.654 0.833 7.759 1.00 78.31 101 ALA A O 1
ATOM 799 N N . ALA A 1 102 ? 25.142 -0.374 6.594 1.00 69.44 102 ALA A N 1
ATOM 800 C CA . ALA A 1 102 ? 25.720 -1.683 6.858 1.00 69.44 102 ALA A CA 1
ATOM 801 C C . ALA A 1 102 ? 27.086 -1.838 6.168 1.00 69.44 102 ALA A C 1
ATOM 803 O O . ALA A 1 102 ? 27.208 -2.285 5.032 1.00 69.44 102 ALA A O 1
ATOM 804 N N . SER A 1 103 ? 28.158 -1.509 6.891 1.00 62.84 103 SER A N 1
ATOM 805 C CA . SER A 1 103 ? 29.516 -1.862 6.485 1.00 62.84 103 SER A CA 1
ATOM 806 C C . SER A 1 103 ? 29.791 -3.340 6.778 1.00 62.84 103 SER A C 1
ATOM 808 O O . SER A 1 103 ? 29.458 -3.855 7.850 1.00 62.84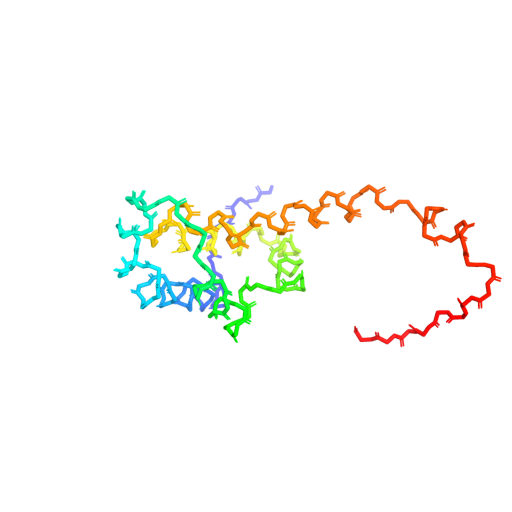 103 SER A O 1
ATOM 810 N N . ARG A 1 104 ? 30.467 -4.026 5.846 1.00 58.12 104 ARG A N 1
ATOM 811 C CA . ARG A 1 104 ? 30.838 -5.455 5.953 1.00 58.12 104 ARG A CA 1
ATOM 812 C C . ARG A 1 104 ? 31.567 -5.786 7.267 1.00 58.12 104 ARG A C 1
ATOM 814 O O . ARG A 1 104 ? 31.429 -6.875 7.817 1.00 58.12 104 ARG A O 1
ATOM 821 N N . ASN A 1 105 ? 32.270 -4.802 7.819 1.00 56.75 105 ASN A N 1
ATOM 822 C CA . ASN A 1 105 ? 33.092 -4.917 9.021 1.00 56.75 105 ASN A CA 1
ATOM 823 C C . ASN A 1 105 ? 32.257 -4.960 10.316 1.00 56.75 105 ASN A C 1
ATOM 825 O O . ASN A 1 105 ? 32.738 -5.477 11.320 1.00 56.75 105 ASN A O 1
ATOM 829 N N . ARG A 1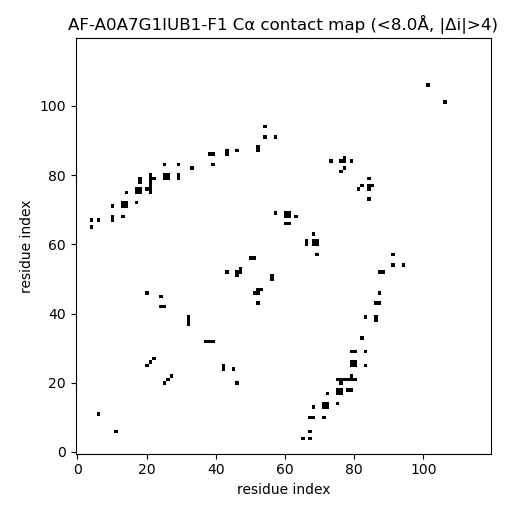 106 ? 31.015 -4.448 10.309 1.00 53.25 106 ARG A N 1
ATOM 830 C CA . ARG A 1 106 ? 30.109 -4.474 11.473 1.00 53.25 106 ARG A CA 1
ATOM 831 C C . ARG A 1 106 ? 29.369 -5.804 11.637 1.00 53.25 106 ARG A C 1
ATOM 833 O O . ARG A 1 106 ? 29.050 -6.172 12.759 1.00 53.25 106 ARG A O 1
ATOM 840 N N . CYS A 1 107 ? 29.137 -6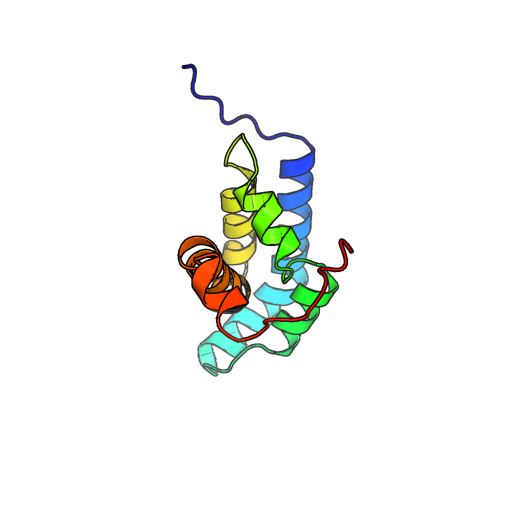.543 10.551 1.00 52.88 107 CYS A N 1
ATOM 841 C CA . CYS A 1 107 ? 28.531 -7.878 10.615 1.00 52.88 107 CYS A CA 1
ATOM 842 C C . CYS A 1 107 ? 29.569 -8.960 10.984 1.00 52.88 107 CYS A C 1
ATOM 844 O O . CYS A 1 107 ? 29.276 -9.899 11.723 1.00 52.88 107 CYS A O 1
ATOM 846 N N . CYS A 1 108 ? 30.813 -8.807 10.514 1.00 46.00 108 CYS A N 1
ATOM 847 C CA . CYS A 1 108 ? 31.865 -9.815 10.677 1.00 46.00 108 CYS A CA 1
ATOM 848 C C . CYS A 1 108 ? 32.756 -9.643 11.923 1.00 46.00 108 CYS A C 1
ATOM 850 O O . CYS A 1 108 ? 33.521 -10.556 12.227 1.00 46.00 108 CYS A O 1
ATOM 852 N N . SER A 1 109 ? 32.670 -8.541 12.680 1.00 48.75 109 SER A N 1
ATOM 853 C CA . SER A 1 109 ? 33.518 -8.341 13.874 1.00 48.75 109 SER A CA 1
ATOM 854 C C . SER A 1 109 ? 33.182 -9.273 15.052 1.00 48.75 109 SER A C 1
ATOM 856 O O . SER A 1 109 ? 33.998 -9.411 15.960 1.00 48.75 109 SER A O 1
ATOM 858 N N . GLY A 1 110 ? 32.027 -9.953 15.023 1.00 48.84 110 GLY A N 1
ATOM 859 C CA . GLY A 1 110 ? 31.590 -10.905 16.057 1.00 48.84 110 GLY A CA 1
ATOM 860 C C . GLY A 1 110 ? 31.568 -12.386 15.650 1.00 48.84 110 GLY A C 1
ATOM 861 O O . GLY A 1 110 ? 31.370 -13.242 16.507 1.00 48.84 110 GLY A O 1
ATOM 862 N N . ARG A 1 111 ? 31.773 -12.735 14.371 1.00 44.75 111 ARG A N 1
ATOM 863 C CA . ARG A 1 111 ? 31.753 -14.135 13.898 1.00 44.75 111 ARG A CA 1
ATOM 864 C C . ARG A 1 111 ? 33.018 -14.461 13.121 1.00 44.75 111 ARG A C 1
ATOM 866 O O . ARG A 1 111 ? 33.062 -14.337 11.904 1.00 44.75 111 ARG A O 1
ATOM 873 N N . ARG A 1 112 ? 34.029 -14.964 13.831 1.00 42.22 112 ARG A N 1
ATOM 874 C CA . ARG A 1 112 ? 35.229 -15.557 13.218 1.00 42.22 112 ARG A CA 1
ATOM 875 C C . ARG A 1 112 ? 35.004 -16.952 12.617 1.00 42.22 112 ARG A C 1
ATOM 877 O O . ARG A 1 112 ? 35.966 -17.526 12.130 1.00 42.22 112 ARG A O 1
ATOM 884 N N . ASN A 1 113 ? 33.789 -17.514 12.652 1.00 41.19 113 ASN A N 1
ATOM 885 C CA . ASN A 1 113 ? 33.589 -18.890 12.188 1.00 41.19 113 ASN A CA 1
ATOM 886 C C . ASN A 1 113 ? 32.148 -19.252 11.784 1.00 41.19 113 ASN A C 1
ATOM 888 O O . ASN A 1 113 ? 31.620 -20.267 12.226 1.00 41.19 113 ASN A O 1
ATOM 892 N N . VAL A 1 114 ? 31.478 -18.428 10.974 1.00 48.25 114 VAL A N 1
ATOM 893 C CA . VAL A 1 114 ? 30.255 -18.890 10.298 1.00 48.25 114 VAL A CA 1
ATOM 894 C C . VAL A 1 114 ? 30.496 -18.823 8.803 1.00 48.25 114 VAL A C 1
ATOM 896 O O . VAL A 1 114 ? 30.477 -17.752 8.201 1.00 48.25 114 VAL A O 1
ATOM 899 N N . SER A 1 115 ? 30.780 -19.992 8.235 1.00 39.88 115 SER A N 1
ATOM 900 C CA . SER A 1 115 ? 30.627 -20.277 6.817 1.00 39.88 115 SER A CA 1
ATOM 901 C C . SER A 1 115 ? 29.258 -19.771 6.372 1.00 39.88 115 SER A C 1
ATOM 903 O O . SER A 1 115 ? 28.229 -20.213 6.877 1.00 39.88 115 SER A O 1
ATOM 905 N N . ALA A 1 116 ? 29.252 -18.792 5.472 1.00 39.34 116 ALA A N 1
ATOM 906 C CA . ALA A 1 116 ? 28.026 -18.278 4.886 1.00 39.34 116 ALA A CA 1
ATOM 907 C C . ALA A 1 116 ? 27.298 -19.425 4.166 1.00 39.34 116 ALA A C 1
ATOM 909 O O . ALA A 1 116 ? 27.870 -19.982 3.224 1.00 39.34 116 ALA A O 1
ATOM 910 N N . PRO A 1 117 ? 26.057 -19.779 4.541 1.00 34.38 117 PRO A N 1
ATOM 911 C CA . PRO A 1 117 ? 25.196 -20.464 3.608 1.00 34.38 117 PRO A CA 1
ATOM 912 C C . PRO A 1 117 ? 24.675 -19.408 2.628 1.00 34.38 117 PRO A C 1
ATOM 914 O O . PRO A 1 117 ? 23.993 -18.458 3.004 1.00 34.38 117 PRO A O 1
ATOM 917 N N . GLN A 1 118 ? 25.053 -19.567 1.364 1.00 48.88 118 GLN A N 1
ATOM 918 C CA . GLN A 1 118 ? 24.350 -19.006 0.213 1.00 48.88 118 GLN A CA 1
ATOM 919 C C . GLN A 1 118 ? 22.932 -19.588 0.183 1.00 48.88 118 GLN A C 1
ATOM 921 O O . GLN A 1 118 ? 22.780 -20.688 -0.337 1.00 48.88 118 GLN A O 1
ATOM 926 N N . VAL A 1 119 ? 21.913 -18.946 0.766 1.00 33.97 119 VAL A N 1
ATOM 927 C CA . VAL A 1 119 ? 20.541 -19.482 0.705 1.00 33.97 119 VAL A CA 1
ATOM 928 C C . VAL A 1 119 ? 19.483 -18.367 0.775 1.00 33.97 119 VAL A C 1
ATOM 930 O O . VAL A 1 119 ? 19.309 -17.770 1.833 1.00 33.97 119 VAL A O 1
ATOM 933 N N . ILE A 1 120 ? 18.790 -18.226 -0.369 1.00 40.12 120 ILE A N 1
ATOM 934 C CA . ILE A 1 120 ? 17.400 -17.783 -0.642 1.00 40.12 120 ILE A CA 1
ATOM 935 C C . ILE A 1 120 ? 17.047 -16.324 -0.335 1.00 40.12 120 ILE A C 1
ATOM 937 O O . ILE A 1 120 ? 16.925 -15.950 0.849 1.00 40.12 120 ILE A O 1
#

Organism: Mycobacterium kansasii (NCBI:txid1768)

Solvent-accessible surface area (backbone atoms only — not comparable to full-atom values): 7141 Å² total; per-residue (Å²): 135,85,91,81,84,81,76,50,74,69,46,53,50,48,29,51,57,34,34,52,46,13,61,73,58,38,40,80,46,35,66,60,40,64,74,65,72,56,83,63,59,74,55,48,55,49,34,39,73,74,47,74,60,36,75,66,51,53,50,52,29,72,63,35,92,82,58,51,50,44,57,44,43,49,52,29,32,37,70,28,29,57,69,63,34,43,69,59,48,48,63,55,56,56,48,51,52,48,65,72,67,62,50,73,67,75,71,47,74,82,51,95,80,68,81,78,77,92,74,137